Protein AF-A0A9P8EMD0-F1 (afdb_monomer_lite)

Organism: Aureobasidium melanogenum (NCBI:txid46634)

Structure (mmCIF, N/CA/C/O backbone):
data_AF-A0A9P8EMD0-F1
#
_entry.id   AF-A0A9P8EMD0-F1
#
loop_
_atom_site.group_PDB
_atom_site.id
_atom_site.type_symbol
_atom_site.label_atom_id
_atom_site.label_alt_id
_atom_site.label_comp_id
_atom_site.label_asym_id
_atom_site.label_entity_id
_atom_site.label_seq_id
_atom_site.pdbx_PDB_ins_code
_atom_site.Cartn_x
_atom_site.Cartn_y
_atom_site.Cartn_z
_atom_site.occupancy
_atom_site.B_iso_or_equiv
_atom_site.auth_seq_id
_atom_site.auth_comp_id
_atom_site.auth_asym_id
_atom_site.auth_atom_id
_atom_site.pdbx_PDB_model_num
ATOM 1 N N . MET A 1 1 ? -5.630 -6.171 9.218 1.00 48.38 1 MET A N 1
ATOM 2 C CA . MET A 1 1 ? -5.465 -5.351 10.442 1.00 48.38 1 MET A CA 1
ATOM 3 C C . MET A 1 1 ? -4.092 -4.713 10.371 1.00 48.38 1 MET A C 1
ATOM 5 O O . MET A 1 1 ? -3.188 -5.421 9.944 1.00 48.38 1 MET A O 1
ATOM 9 N N . PRO A 1 2 ? -3.929 -3.434 10.750 1.00 56.94 2 PRO A N 1
ATOM 10 C CA . PRO A 1 2 ? -2.616 -2.797 10.752 1.00 56.94 2 PRO A CA 1
ATOM 11 C C . PRO A 1 2 ? -1.653 -3.573 11.668 1.00 56.94 2 PRO A C 1
ATOM 13 O O . PRO A 1 2 ? -2.094 -4.062 12.719 1.00 56.94 2 PRO A O 1
ATOM 16 N N . PRO A 1 3 ? -0.377 -3.730 11.277 1.00 58.66 3 PRO A N 1
ATOM 17 C CA . PRO A 1 3 ? 0.605 -4.440 12.082 1.00 58.66 3 PRO A CA 1
ATOM 18 C C . PRO A 1 3 ? 0.792 -3.740 13.436 1.00 58.66 3 PRO A C 1
ATOM 20 O O . PRO A 1 3 ? 0.642 -2.525 13.556 1.00 58.66 3 PRO A O 1
ATOM 23 N N . GLN A 1 4 ? 1.061 -4.520 14.484 1.00 63.22 4 GLN A N 1
ATOM 24 C CA . GLN A 1 4 ? 1.267 -4.021 15.848 1.00 63.22 4 GLN A CA 1
ATOM 25 C C . GLN A 1 4 ? 2.768 -3.879 16.155 1.00 63.22 4 GLN A C 1
ATOM 27 O O . GLN A 1 4 ? 3.607 -4.509 15.515 1.00 63.22 4 GLN A O 1
ATOM 32 N N . GLY A 1 5 ? 3.121 -3.082 17.168 1.00 63.56 5 GLY A N 1
ATOM 33 C CA . GLY A 1 5 ? 4.509 -2.946 17.633 1.00 63.56 5 GLY A CA 1
ATOM 34 C C . GLY A 1 5 ? 5.346 -1.979 16.790 1.00 63.56 5 GLY A C 1
ATOM 35 O O . GLY A 1 5 ? 4.836 -0.957 16.338 1.00 63.56 5 GLY A O 1
ATOM 36 N N . ALA A 1 6 ? 6.636 -2.272 16.595 1.00 53.97 6 ALA A N 1
ATOM 37 C CA . ALA A 1 6 ? 7.566 -1.388 15.878 1.00 53.97 6 ALA A CA 1
ATOM 38 C C . ALA A 1 6 ? 7.090 -1.045 14.455 1.00 53.97 6 ALA A C 1
ATOM 40 O O . ALA A 1 6 ? 7.240 0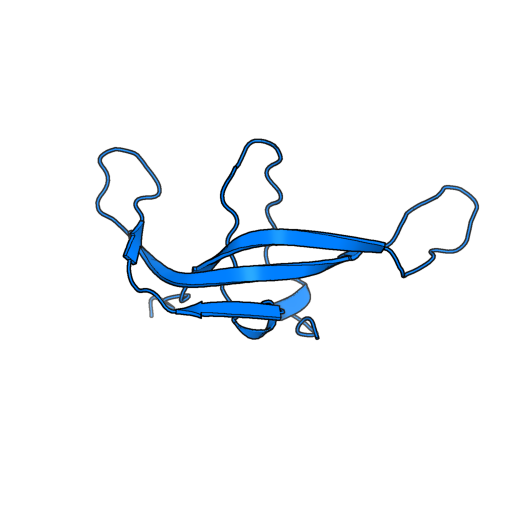.094 14.038 1.00 53.97 6 ALA A O 1
ATOM 41 N N . ALA A 1 7 ? 6.417 -1.982 13.776 1.00 53.12 7 ALA A N 1
ATOM 42 C CA . ALA A 1 7 ? 5.809 -1.788 12.458 1.00 53.12 7 ALA A CA 1
ATOM 43 C C . ALA A 1 7 ? 4.670 -0.745 12.441 1.00 53.12 7 ALA A C 1
ATOM 45 O O . ALA A 1 7 ? 4.447 -0.105 11.421 1.00 53.12 7 ALA A O 1
ATOM 46 N N . TYR A 1 8 ? 3.971 -0.533 13.565 1.00 54.38 8 TYR A N 1
ATOM 47 C CA . TYR A 1 8 ? 3.001 0.561 13.724 1.00 54.38 8 TYR A CA 1
ATOM 48 C C . TYR A 1 8 ? 3.693 1.917 13.937 1.00 54.38 8 TYR A C 1
ATOM 50 O O . TYR A 1 8 ? 3.127 2.961 13.626 1.00 54.38 8 TYR A O 1
ATOM 58 N N . ASN A 1 9 ? 4.901 1.896 14.510 1.00 53.84 9 ASN A N 1
ATOM 59 C CA . ASN A 1 9 ? 5.645 3.079 14.942 1.00 53.84 9 ASN A CA 1
ATOM 60 C C . ASN A 1 9 ? 6.616 3.614 13.872 1.00 53.84 9 ASN A C 1
ATOM 62 O O . ASN A 1 9 ? 7.327 4.580 14.132 1.00 53.84 9 ASN A O 1
ATOM 66 N N . VAL A 1 10 ? 6.654 2.991 12.689 1.00 49.28 10 VAL A N 1
ATOM 67 C CA . VAL A 1 10 ? 7.490 3.412 11.558 1.00 49.28 10 VAL A CA 1
ATOM 68 C C . VAL A 1 10 ? 6.668 4.153 10.495 1.00 49.28 10 VAL A C 1
ATOM 70 O O . VAL A 1 10 ? 5.740 3.618 9.894 1.00 49.28 10 VAL A O 1
ATOM 73 N N . ASP A 1 11 ? 7.054 5.417 10.304 1.00 54.38 11 ASP A N 1
ATOM 74 C CA . ASP A 1 11 ? 7.227 6.091 9.010 1.00 54.38 11 ASP A CA 1
ATOM 75 C C . ASP A 1 11 ? 6.011 6.387 8.118 1.00 54.38 11 ASP A C 1
ATOM 77 O O . ASP A 1 11 ? 6.036 6.178 6.906 1.00 54.38 11 ASP A O 1
ATOM 81 N N . TRP A 1 12 ? 4.976 7.023 8.670 1.00 55.09 12 TRP A N 1
ATOM 82 C CA . TRP A 1 12 ? 3.957 7.688 7.846 1.00 55.09 12 TRP A CA 1
ATOM 83 C C . TRP A 1 12 ? 4.344 9.144 7.568 1.00 55.09 12 TRP A C 1
ATOM 85 O O . TRP A 1 12 ? 4.108 10.025 8.395 1.00 55.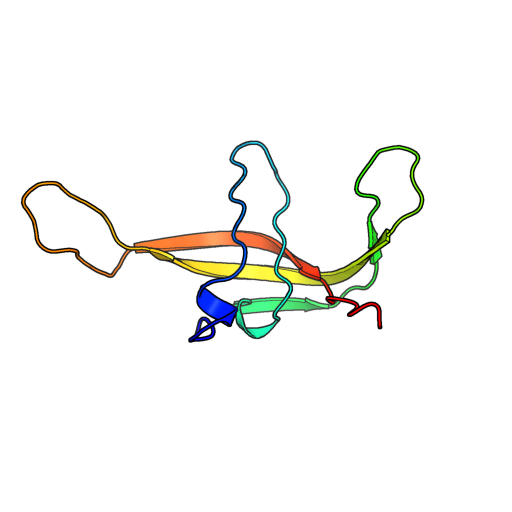09 12 TRP A O 1
ATOM 95 N N . ILE A 1 13 ? 4.886 9.428 6.380 1.00 56.59 13 ILE A N 1
ATOM 96 C CA . ILE A 1 13 ? 4.993 10.805 5.874 1.00 56.59 13 ILE A CA 1
ATOM 97 C C . ILE A 1 13 ? 3.723 11.116 5.079 1.00 56.59 13 ILE A C 1
ATOM 99 O O . ILE A 1 13 ? 3.593 10.780 3.900 1.00 56.59 13 ILE A O 1
ATOM 103 N N . LEU A 1 14 ? 2.762 11.769 5.733 1.00 58.69 14 LEU A N 1
ATOM 104 C CA . LEU A 1 14 ? 1.605 12.340 5.051 1.00 58.69 14 LEU A CA 1
ATOM 105 C C . LEU A 1 14 ? 2.009 13.685 4.436 1.00 58.69 14 LEU A C 1
ATOM 107 O O . LEU A 1 14 ? 2.068 14.698 5.128 1.00 58.69 14 LEU A O 1
ATOM 111 N N . SER A 1 15 ? 2.266 13.699 3.131 1.00 61.12 15 SER A N 1
ATOM 112 C CA . SER A 1 15 ? 2.394 14.941 2.367 1.00 61.12 15 SER A CA 1
ATOM 113 C C . SER A 1 15 ? 1.058 15.267 1.704 1.00 61.12 15 SER A C 1
ATOM 115 O O . SER A 1 15 ? 0.596 14.523 0.842 1.00 61.12 15 SER A O 1
ATOM 117 N N . ASN A 1 16 ? 0.434 16.381 2.093 1.00 63.75 16 ASN A N 1
ATOM 118 C CA . ASN A 1 16 ? -0.821 16.863 1.500 1.00 63.75 16 ASN A CA 1
ATOM 119 C C . ASN A 1 16 ? -0.648 17.440 0.081 1.00 63.75 16 ASN A C 1
ATOM 121 O O . ASN A 1 16 ? -1.640 17.761 -0.569 1.00 63.75 16 ASN A O 1
ATOM 125 N N . THR A 1 17 ? 0.593 17.580 -0.387 1.00 64.44 17 THR A N 1
ATOM 126 C CA . THR A 1 17 ? 0.939 18.010 -1.746 1.00 64.44 17 THR A CA 1
ATOM 127 C C . THR A 1 17 ? 1.398 16.853 -2.634 1.00 64.44 17 THR A C 1
ATOM 129 O O . THR A 1 17 ? 1.647 17.070 -3.818 1.00 64.44 17 THR A O 1
ATOM 132 N N . SER A 1 18 ? 1.499 15.630 -2.100 1.00 63.38 18 SER A N 1
ATOM 133 C CA . SER A 1 18 ? 1.838 14.440 -2.884 1.00 63.38 18 SER A CA 1
ATOM 134 C C . SER A 1 18 ? 0.578 13.731 -3.370 1.00 63.38 18 SER A C 1
ATOM 136 O O . SER A 1 18 ? -0.374 13.544 -2.616 1.00 63.38 18 SER A O 1
ATOM 138 N N . ASN A 1 19 ? 0.591 13.285 -4.623 1.00 68.12 19 ASN A N 1
ATOM 139 C CA . ASN A 1 19 ? -0.420 12.389 -5.188 1.00 68.12 19 ASN A CA 1
ATOM 140 C C . ASN A 1 19 ? -0.031 10.901 -5.068 1.00 68.12 19 ASN A C 1
ATOM 142 O O . ASN A 1 19 ? -0.796 10.040 -5.500 1.00 68.12 19 ASN A O 1
ATOM 146 N N . VAL A 1 20 ? 1.146 10.603 -4.501 1.00 68.12 20 VAL A N 1
ATOM 147 C CA . VAL A 1 20 ? 1.675 9.246 -4.313 1.00 68.12 20 VAL A CA 1
ATOM 148 C C . VAL A 1 20 ? 2.089 9.039 -2.855 1.00 68.12 20 VAL A C 1
ATOM 150 O O . VAL A 1 20 ? 2.780 9.872 -2.262 1.00 68.12 20 VAL A O 1
ATOM 153 N 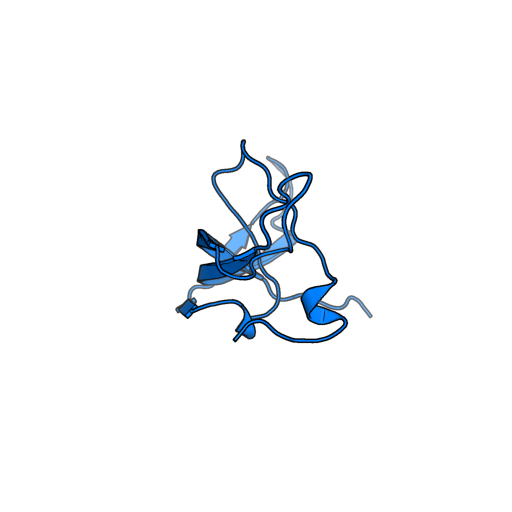N . HIS A 1 21 ? 1.683 7.901 -2.295 1.00 81.69 21 HIS A N 1
ATOM 154 C CA . HIS A 1 21 ? 2.055 7.433 -0.960 1.00 81.69 21 HIS A CA 1
ATOM 155 C C . HIS A 1 21 ? 2.776 6.088 -1.054 1.00 81.69 21 HIS A C 1
ATOM 157 O O . HIS A 1 21 ? 2.709 5.411 -2.079 1.00 81.69 21 HIS A O 1
ATOM 163 N N . VAL A 1 22 ? 3.447 5.685 0.021 1.00 82.88 22 VAL A N 1
ATOM 164 C CA . VAL A 1 22 ? 4.309 4.501 0.048 1.00 82.88 22 VAL A CA 1
ATOM 165 C C . VAL A 1 22 ? 4.087 3.719 1.335 1.00 82.88 22 VAL A C 1
ATOM 167 O O . VAL A 1 22 ? 3.934 4.324 2.392 1.00 82.88 22 VAL A O 1
ATOM 170 N N . ALA A 1 23 ? 4.116 2.390 1.250 1.00 85.88 23 ALA A N 1
ATOM 171 C CA . ALA A 1 23 ? 4.234 1.501 2.399 1.00 85.88 23 ALA A CA 1
ATOM 172 C C . ALA A 1 23 ? 5.212 0.360 2.078 1.00 85.88 23 ALA A C 1
ATOM 174 O O . ALA A 1 23 ? 5.243 -0.149 0.959 1.00 85.88 23 ALA A O 1
ATOM 175 N N . ASN A 1 24 ? 6.016 -0.038 3.062 1.00 84.56 24 ASN A N 1
ATOM 176 C CA . ASN A 1 24 ? 7.033 -1.089 2.932 1.00 84.56 24 ASN A CA 1
ATOM 177 C C . ASN A 1 24 ? 6.582 -2.463 3.460 1.00 84.56 24 ASN A C 1
ATOM 179 O O . ASN A 1 24 ? 7.291 -3.452 3.292 1.00 84.56 24 ASN A O 1
ATOM 183 N N . ASP A 1 25 ? 5.412 -2.530 4.099 1.00 83.88 25 ASP A N 1
ATOM 184 C CA . ASP A 1 25 ? 4.829 -3.764 4.619 1.00 83.88 25 ASP A CA 1
ATOM 185 C C . ASP A 1 25 ? 3.456 -4.009 3.972 1.00 83.88 25 ASP A C 1
ATOM 187 O O . ASP A 1 25 ? 2.516 -3.215 4.092 1.00 83.88 25 ASP A O 1
ATOM 191 N N . ARG A 1 26 ? 3.347 -5.146 3.275 1.00 83.44 26 ARG A N 1
ATOM 192 C CA . ARG A 1 26 ? 2.134 -5.613 2.592 1.00 83.44 26 ARG A CA 1
ATOM 193 C C . ARG A 1 26 ? 0.931 -5.707 3.536 1.00 83.44 26 ARG A C 1
ATOM 195 O O . ARG A 1 26 ? -0.198 -5.536 3.078 1.00 83.44 26 ARG A O 1
ATOM 202 N N . ALA A 1 27 ? 1.137 -5.956 4.831 1.00 86.19 27 ALA A N 1
ATOM 203 C CA . ALA A 1 27 ? 0.066 -6.106 5.818 1.00 86.19 27 ALA A CA 1
ATOM 204 C C . ALA A 1 27 ? -0.782 -4.834 6.009 1.00 86.19 27 ALA A C 1
ATOM 206 O O . ALA A 1 27 ? -1.911 -4.913 6.502 1.00 86.19 27 ALA A O 1
ATOM 207 N N . TRP A 1 28 ? -0.274 -3.671 5.589 1.00 85.62 28 TRP A N 1
ATOM 208 C CA . TRP A 1 28 ? -1.023 -2.412 5.593 1.00 85.62 28 TRP A CA 1
ATOM 209 C C . TRP A 1 28 ? -2.117 -2.338 4.527 1.00 85.62 28 TRP A C 1
ATOM 211 O O . TRP A 1 28 ? -3.061 -1.556 4.666 1.00 85.62 28 TRP A O 1
ATOM 221 N N . PHE A 1 29 ? -2.008 -3.132 3.464 1.00 89.12 29 PHE A N 1
ATOM 222 C CA . PHE A 1 29 ? -2.899 -3.037 2.320 1.00 89.12 29 PHE A CA 1
ATOM 223 C C . PHE A 1 29 ? -4.176 -3.845 2.536 1.00 89.12 29 PHE A C 1
ATOM 225 O O . PHE A 1 29 ? -4.139 -5.052 2.769 1.00 89.12 29 PHE A O 1
ATOM 232 N N . THR A 1 30 ? -5.330 -3.198 2.381 1.00 91.12 30 THR A N 1
ATOM 233 C CA . THR A 1 30 ? -6.632 -3.886 2.333 1.00 91.12 30 THR A CA 1
ATOM 234 C C . THR A 1 30 ? -6.879 -4.528 0.970 1.00 91.12 30 THR A C 1
ATOM 236 O O . THR A 1 30 ? -7.545 -5.553 0.866 1.00 91.12 30 THR A O 1
ATOM 239 N N . SER A 1 31 ? -6.295 -3.947 -0.075 1.00 92.25 31 SER A N 1
ATOM 240 C CA . SER A 1 31 ? -6.236 -4.489 -1.429 1.00 92.25 31 SER A CA 1
ATOM 241 C C . SER A 1 31 ? -4.931 -4.038 -2.065 1.00 92.25 31 SER A C 1
ATOM 243 O O . SER A 1 31 ? -4.584 -2.865 -1.924 1.00 92.25 31 SER A O 1
ATOM 245 N N . CYS A 1 32 ? -4.237 -4.910 -2.792 1.00 90.75 32 CYS A N 1
ATOM 246 C CA . CYS A 1 32 ? -3.072 -4.502 -3.570 1.00 90.75 32 CYS A CA 1
ATOM 247 C C . CYS A 1 32 ? -2.925 -5.349 -4.837 1.00 90.75 32 CYS A C 1
ATOM 249 O O . CYS A 1 32 ? -2.930 -6.584 -4.786 1.00 90.75 32 CYS A O 1
ATOM 251 N N . SER A 1 33 ? -2.792 -4.655 -5.964 1.00 93.88 33 SER A N 1
ATOM 252 C CA . SER A 1 33 ? -2.563 -5.232 -7.284 1.00 93.88 33 SER A CA 1
ATOM 253 C C . SER A 1 33 ? -1.058 -5.305 -7.540 1.00 93.88 33 SER A C 1
ATOM 255 O O . SER A 1 33 ? -0.393 -4.267 -7.478 1.00 93.88 33 SER A O 1
ATOM 257 N N . PRO A 1 34 ? -0.499 -6.497 -7.803 1.00 91.94 34 PRO A N 1
ATOM 258 C CA . PRO A 1 34 ? 0.929 -6.643 -8.035 1.00 91.94 34 PRO A CA 1
ATOM 259 C C . PRO A 1 34 ? 1.325 -6.065 -9.396 1.00 91.94 34 PRO A C 1
ATOM 261 O O . PRO A 1 34 ? 0.690 -6.347 -10.410 1.00 91.94 34 PRO A O 1
ATOM 264 N N . PHE A 1 35 ? 2.408 -5.295 -9.424 1.00 89.81 35 PHE A N 1
ATOM 265 C CA . PHE A 1 35 ? 3.119 -4.906 -10.641 1.00 89.81 35 PHE A CA 1
ATOM 266 C C . PHE A 1 35 ? 4.536 -4.479 -10.258 1.00 89.81 35 PHE A C 1
ATOM 268 O O . PHE A 1 35 ? 4.754 -3.945 -9.175 1.00 89.81 35 PHE A O 1
ATOM 275 N N . ARG A 1 36 ? 5.513 -4.722 -11.132 1.00 90.69 36 ARG A N 1
ATOM 276 C CA . ARG A 1 36 ? 6.914 -4.401 -10.846 1.00 90.69 36 ARG A CA 1
ATOM 277 C C . ARG A 1 36 ? 7.362 -3.192 -11.643 1.00 90.69 36 ARG A C 1
ATOM 279 O O . ARG A 1 36 ? 7.242 -3.187 -12.864 1.00 90.69 36 ARG A O 1
ATOM 286 N N . THR A 1 37 ? 7.895 -2.192 -10.953 1.00 89.38 37 THR A N 1
ATOM 287 C CA . THR A 1 37 ? 8.533 -1.031 -11.578 1.00 89.38 37 THR A CA 1
ATOM 288 C C . THR A 1 37 ? 9.657 -0.487 -10.702 1.00 89.38 37 THR A C 1
ATOM 290 O O . THR A 1 37 ? 9.759 -0.837 -9.524 1.00 89.38 37 THR A O 1
ATOM 293 N N . LYS A 1 38 ? 10.493 0.379 -11.277 1.00 87.75 38 LYS A N 1
ATOM 294 C CA . LYS A 1 38 ? 11.489 1.151 -10.537 1.00 87.75 38 LYS A CA 1
ATOM 295 C C . LYS A 1 38 ? 11.184 2.634 -10.656 1.00 87.75 38 LYS A C 1
ATOM 297 O O . LYS A 1 38 ? 10.925 3.128 -11.751 1.00 87.75 38 LYS A O 1
ATOM 302 N N . LEU A 1 39 ? 11.221 3.335 -9.530 1.00 83.25 39 LEU A N 1
ATOM 303 C CA . LEU A 1 39 ? 11.024 4.776 -9.464 1.00 83.25 39 LEU A CA 1
ATOM 304 C C . LEU A 1 39 ? 12.336 5.481 -9.149 1.00 83.25 39 LEU A C 1
ATOM 306 O O . LEU A 1 39 ? 13.166 4.986 -8.385 1.00 83.25 39 LEU A O 1
ATOM 310 N N . SER A 1 40 ? 12.492 6.662 -9.739 1.00 80.69 40 SER A N 1
ATOM 311 C CA . SER A 1 40 ? 13.550 7.595 -9.384 1.00 80.69 40 SER A CA 1
ATOM 312 C C . SER A 1 40 ? 12.991 8.630 -8.416 1.00 80.69 40 SER A C 1
ATOM 314 O O . SER A 1 40 ? 11.926 9.197 -8.660 1.00 80.69 40 SER A O 1
ATOM 316 N N . THR A 1 41 ? 13.680 8.850 -7.300 1.00 72.94 41 THR A N 1
ATOM 317 C CA . THR A 1 41 ? 13.266 9.827 -6.282 1.00 72.94 41 THR A CA 1
ATOM 318 C C . THR A 1 41 ? 13.564 11.264 -6.706 1.00 72.94 41 THR A C 1
ATOM 320 O O . THR A 1 41 ? 12.951 12.191 -6.180 1.00 72.94 41 THR A O 1
ATOM 323 N N . MET A 1 42 ? 14.464 11.455 -7.678 1.00 75.62 42 MET A N 1
ATOM 324 C CA . MET A 1 42 ? 14.789 12.748 -8.270 1.00 75.62 42 MET A CA 1
ATOM 325 C C . MET A 1 42 ? 14.792 12.678 -9.806 1.00 75.62 42 MET A C 1
ATOM 327 O O . MET A 1 42 ? 15.215 11.681 -10.392 1.00 75.62 42 MET A O 1
ATOM 331 N N . PRO A 1 43 ? 14.352 13.739 -10.505 1.00 74.19 43 PRO A N 1
ATOM 332 C CA . PRO A 1 43 ? 14.479 13.802 -11.956 1.00 74.19 43 PRO A CA 1
ATOM 333 C C . PRO A 1 43 ? 15.944 13.661 -12.391 1.00 74.19 43 PRO A C 1
ATOM 335 O O . PRO A 1 43 ? 16.817 14.349 -11.869 1.00 74.19 43 PRO A O 1
ATOM 338 N N . GLY A 1 44 ? 16.209 12.784 -13.360 1.00 77.94 44 GLY A N 1
ATOM 339 C CA . GLY A 1 44 ? 17.554 12.573 -13.906 1.00 77.94 44 GLY A CA 1
ATOM 340 C C . GLY A 1 44 ? 18.471 11.669 -13.074 1.00 77.94 44 GLY A C 1
ATOM 341 O O . GLY A 1 44 ? 19.613 11.470 -13.476 1.00 77.94 44 GLY A O 1
ATOM 342 N N . THR A 1 45 ? 18.002 11.103 -11.955 1.00 78.38 45 THR A N 1
ATOM 343 C CA . THR A 1 45 ? 18.742 10.056 -11.231 1.00 78.38 45 THR A CA 1
ATOM 344 C C . THR A 1 45 ? 18.329 8.661 -11.687 1.00 78.38 45 THR A C 1
ATOM 346 O O . THR A 1 45 ? 17.198 8.455 -12.136 1.00 78.38 45 THR A O 1
ATOM 349 N N . GLU A 1 46 ? 19.229 7.689 -11.545 1.00 79.81 46 GLU A N 1
ATOM 350 C CA . GLU A 1 46 ? 18.899 6.282 -11.777 1.00 79.81 46 GLU A CA 1
ATOM 351 C C . GLU A 1 46 ? 17.762 5.827 -10.842 1.00 79.81 46 GLU A C 1
ATOM 353 O O . GLU A 1 46 ? 17.740 6.225 -9.673 1.00 79.81 46 GLU A O 1
ATOM 358 N N . PRO A 1 47 ? 16.802 5.011 -11.316 1.00 78.19 47 PRO A N 1
ATOM 359 C CA . PRO A 1 47 ? 15.735 4.487 -10.473 1.00 78.19 47 PRO A CA 1
ATOM 360 C C . PRO A 1 47 ? 16.278 3.599 -9.343 1.00 78.19 47 PRO A C 1
ATOM 362 O O . PRO A 1 47 ? 16.777 2.499 -9.583 1.00 78.19 47 PRO A O 1
ATOM 365 N N . THR A 1 48 ? 16.150 4.056 -8.099 1.00 81.88 48 THR A N 1
ATOM 366 C CA . THR A 1 48 ? 16.664 3.358 -6.907 1.00 81.88 48 THR A CA 1
ATOM 367 C C . THR A 1 48 ? 15.589 2.623 -6.114 1.00 81.88 48 THR A C 1
ATOM 369 O O . THR A 1 48 ? 15.913 1.793 -5.269 1.00 81.88 48 THR A O 1
ATOM 372 N N . VAL A 1 49 ? 14.313 2.905 -6.376 1.00 82.62 49 VAL A N 1
ATOM 373 C CA . VAL A 1 49 ? 13.202 2.421 -5.556 1.00 82.62 49 VAL A CA 1
ATOM 374 C C . VAL A 1 49 ? 12.418 1.346 -6.293 1.00 82.62 49 VAL A C 1
ATOM 376 O O . VAL A 1 49 ? 11.804 1.624 -7.322 1.00 82.62 49 VAL A O 1
ATOM 379 N N . GLU A 1 50 ? 12.405 0.126 -5.758 1.00 88.81 50 GLU A N 1
ATOM 380 C CA . GLU A 1 50 ? 11.630 -0.987 -6.312 1.00 88.81 50 GLU A CA 1
ATOM 381 C C . GLU A 1 50 ? 10.204 -1.005 -5.756 1.00 88.81 50 GLU A C 1
ATOM 383 O O . GLU A 1 50 ? 9.976 -1.023 -4.545 1.00 88.81 50 GLU A O 1
ATOM 388 N N . VAL A 1 51 ? 9.236 -1.015 -6.671 1.00 89.56 51 VAL A N 1
ATOM 389 C CA . VAL A 1 51 ? 7.805 -1.079 -6.374 1.00 89.56 51 VAL A CA 1
ATOM 390 C C . VAL A 1 51 ? 7.269 -2.420 -6.850 1.00 89.56 51 VAL A C 1
ATOM 392 O O . VAL A 1 51 ? 7.537 -2.833 -7.979 1.00 89.56 51 VAL A O 1
ATOM 395 N N . HIS A 1 52 ? 6.507 -3.089 -5.989 1.00 91.81 52 HIS A N 1
ATOM 396 C CA . HIS A 1 52 ? 5.948 -4.426 -6.210 1.00 91.81 52 HIS A CA 1
ATOM 397 C C . HIS A 1 52 ? 4.428 -4.448 -6.368 1.00 91.81 52 HIS A C 1
ATOM 399 O O . HIS A 1 52 ? 3.859 -5.465 -6.785 1.00 91.81 52 HIS A O 1
ATOM 405 N N . GLY A 1 53 ? 3.761 -3.340 -6.067 1.00 91.88 53 GLY A N 1
ATOM 406 C CA . GLY A 1 53 ? 2.320 -3.249 -6.182 1.00 91.88 53 GLY A CA 1
ATOM 407 C C . GLY A 1 53 ? 1.778 -1.868 -5.863 1.00 91.88 53 GLY A C 1
ATOM 408 O O . GLY A 1 53 ? 2.505 -0.965 -5.449 1.00 91.88 53 GLY A O 1
ATOM 409 N N . ILE A 1 54 ? 0.480 -1.707 -6.101 1.00 92.56 54 ILE A N 1
ATOM 410 C CA . ILE A 1 54 ? -0.287 -0.504 -5.776 1.00 92.56 54 ILE A CA 1
ATOM 411 C C . ILE A 1 54 ? -1.599 -0.930 -5.160 1.00 92.56 54 ILE A C 1
ATOM 413 O O . ILE A 1 54 ? -2.241 -1.889 -5.601 1.00 92.56 54 ILE A O 1
ATOM 417 N N . GLY A 1 55 ? -2.015 -0.205 -4.136 1.00 91.88 55 GLY A N 1
ATOM 418 C CA . GLY A 1 55 ? -3.191 -0.591 -3.399 1.00 91.88 55 GLY A CA 1
ATOM 419 C C . GLY A 1 55 ? -3.775 0.497 -2.527 1.00 91.88 55 GLY A C 1
ATOM 420 O O . GLY A 1 55 ? -3.512 1.688 -2.691 1.00 91.88 55 GLY A O 1
ATOM 421 N N . THR A 1 56 ? -4.625 0.039 -1.619 1.00 92.38 56 THR A N 1
ATOM 422 C CA . THR A 1 56 ? -5.355 0.872 -0.671 1.00 92.38 56 THR A CA 1
ATOM 423 C C . THR A 1 56 ? -4.913 0.528 0.742 1.00 92.38 56 THR A C 1
ATOM 425 O O . THR A 1 56 ? -4.813 -0.650 1.086 1.00 92.38 56 THR A O 1
ATOM 428 N N . VAL A 1 57 ? -4.680 1.557 1.554 1.00 89.56 57 VAL A N 1
ATOM 429 C CA . VAL A 1 57 ? -4.393 1.439 2.988 1.00 89.56 57 VAL A CA 1
ATOM 430 C C . VAL A 1 57 ? -5.493 2.136 3.776 1.00 89.56 57 VAL A C 1
ATOM 432 O O . VAL A 1 57 ? -5.925 3.231 3.415 1.00 89.56 57 VAL A O 1
ATOM 435 N N . VAL A 1 58 ? -5.908 1.522 4.885 1.00 88.75 58 VAL A N 1
ATOM 436 C CA . VAL A 1 58 ? -6.833 2.122 5.851 1.00 88.75 58 VAL A CA 1
ATOM 437 C C . VAL A 1 58 ? -6.102 2.354 7.167 1.00 88.75 58 VAL A C 1
ATOM 439 O O . VAL A 1 58 ? -5.681 1.411 7.837 1.00 88.75 58 VAL A O 1
ATOM 442 N N . LEU A 1 59 ? -5.953 3.625 7.535 1.00 83.81 59 LEU A N 1
ATOM 443 C CA . LEU A 1 59 ? -5.291 4.050 8.760 1.00 83.81 59 LEU A CA 1
ATOM 444 C C . LEU A 1 59 ? -6.319 4.339 9.851 1.00 83.81 59 LEU A C 1
ATOM 446 O O . LEU A 1 59 ? -7.121 5.266 9.689 1.00 83.81 59 LEU A O 1
ATOM 450 N N . PRO A 1 60 ? -6.289 3.626 10.988 1.00 79.12 60 PRO A N 1
ATOM 451 C CA . PRO A 1 60 ? -7.087 4.012 12.137 1.00 79.12 60 PRO A CA 1
ATOM 452 C C . PRO A 1 60 ? -6.522 5.297 12.750 1.00 79.12 60 PRO A C 1
ATOM 454 O O . PRO A 1 60 ? -5.329 5.424 13.015 1.00 79.12 60 PRO A O 1
ATOM 457 N N . THR A 1 61 ? -7.395 6.255 13.027 1.00 75.06 61 THR A N 1
ATOM 458 C CA . THR A 1 61 ? -7.052 7.546 13.626 1.00 75.06 61 THR A CA 1
ATOM 459 C C . THR A 1 61 ? -7.829 7.785 14.913 1.00 75.06 61 THR A C 1
ATOM 461 O O . THR A 1 61 ? -8.936 7.280 15.135 1.00 75.06 61 THR A O 1
ATOM 464 N N . ARG A 1 62 ? -7.233 8.596 15.788 1.00 71.50 62 ARG A N 1
ATOM 465 C CA . ARG A 1 62 ? -7.864 9.078 17.017 1.00 71.50 62 ARG A CA 1
ATOM 466 C C . ARG A 1 62 ? -8.151 10.561 16.855 1.00 71.50 62 ARG A C 1
ATOM 468 O O . ARG A 1 62 ? -7.255 11.331 16.527 1.00 71.50 62 ARG A O 1
ATOM 475 N N . ILE A 1 63 ? -9.387 10.976 17.124 1.00 64.38 63 ILE A N 1
ATOM 476 C CA . ILE A 1 63 ? -9.708 12.404 17.169 1.00 64.38 63 ILE A CA 1
ATOM 477 C C . ILE A 1 63 ? -9.305 12.945 18.535 1.00 64.38 63 ILE A C 1
ATOM 479 O O . ILE A 1 63 ? -9.823 12.505 19.565 1.00 64.38 63 ILE A O 1
ATOM 483 N N . TYR A 1 64 ? -8.422 13.9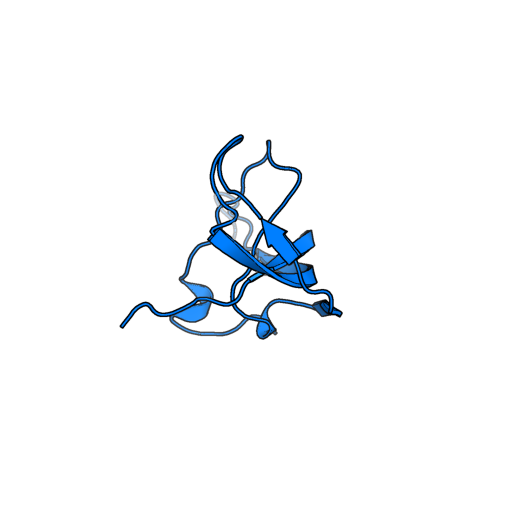39 18.531 1.00 61.69 64 TYR A N 1
ATOM 484 C CA . TYR A 1 64 ? -8.201 14.786 19.692 1.00 61.69 64 TYR A CA 1
ATOM 485 C C . TYR A 1 64 ? -9.278 15.873 19.728 1.00 61.69 64 TYR A C 1
ATOM 487 O O . TYR A 1 64 ? -9.376 16.692 18.816 1.00 61.69 64 TYR A O 1
ATOM 495 N N . ARG A 1 65 ? -10.112 15.888 20.771 1.00 59.53 65 ARG A N 1
ATOM 496 C CA . ARG A 1 65 ? -11.058 16.980 21.023 1.00 59.53 65 ARG A CA 1
ATOM 497 C C . ARG A 1 65 ? -10.840 17.449 22.454 1.00 59.53 65 ARG A C 1
ATOM 499 O O . ARG A 1 65 ? -11.065 16.666 23.375 1.00 59.53 65 ARG A O 1
ATOM 506 N N . GLN A 1 66 ? -10.385 18.692 22.639 1.00 52.88 66 GLN A N 1
ATOM 507 C CA . GLN A 1 66 ? -10.179 19.250 23.980 1.00 52.88 66 GLN A CA 1
ATOM 508 C C . GLN A 1 66 ? -11.452 19.058 24.824 1.00 52.88 66 GLN A C 1
ATOM 510 O O . GLN A 1 66 ? -12.553 19.400 24.389 1.00 52.88 66 GLN A O 1
ATOM 515 N N . GLY A 1 67 ? -11.295 18.447 26.000 1.00 61.25 67 GLY A N 1
ATOM 516 C CA . GLY A 1 67 ? -12.372 18.236 26.970 1.00 61.25 67 GLY A CA 1
ATOM 517 C C . GLY A 1 67 ? -13.260 16.998 26.770 1.00 61.25 67 GLY A C 1
ATOM 518 O O . GLY A 1 67 ? -14.223 16.845 27.516 1.00 61.25 67 GLY A O 1
ATOM 519 N N . LYS A 1 68 ? -12.991 16.100 25.806 1.00 58.97 68 LYS A N 1
ATOM 520 C CA . LYS A 1 68 ? -13.721 14.818 25.675 1.00 58.97 68 LYS A CA 1
ATOM 521 C C . LYS A 1 68 ? -12.767 13.630 25.545 1.00 58.97 68 LYS A C 1
ATOM 523 O O . LYS A 1 68 ? -11.736 13.737 24.891 1.00 58.97 68 LYS A O 1
ATOM 528 N N . SER A 1 69 ? -13.150 12.492 26.135 1.00 59.78 69 SER A N 1
ATOM 529 C CA . SER A 1 69 ? -12.426 11.218 26.009 1.00 59.78 69 SER A CA 1
ATOM 530 C C . SER A 1 69 ? -12.166 10.876 24.536 1.00 59.78 69 SER A C 1
ATOM 532 O O . SER A 1 69 ? -13.055 11.046 23.691 1.00 59.78 69 SER A O 1
ATOM 534 N N . HIS A 1 70 ? -10.947 10.417 24.235 1.00 57.78 70 HIS A N 1
ATOM 535 C CA . HIS A 1 70 ? -10.536 10.016 22.892 1.00 57.78 70 HIS A CA 1
ATOM 536 C C . HIS A 1 70 ? -11.495 8.947 22.370 1.00 57.78 70 HIS A C 1
ATOM 538 O O .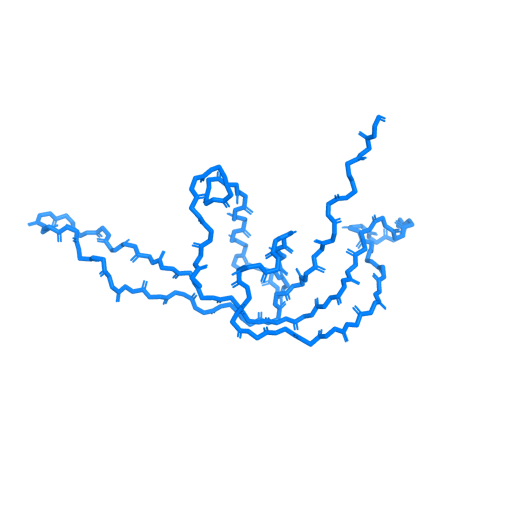 HIS A 1 70 ? -11.566 7.854 22.924 1.00 57.78 70 HIS A O 1
ATOM 544 N N . LYS A 1 71 ? -12.228 9.245 21.294 1.00 58.00 71 LYS A N 1
ATOM 545 C CA . LYS A 1 71 ? -13.022 8.231 20.594 1.00 58.00 71 LYS A CA 1
ATOM 546 C C . LYS A 1 71 ? -12.152 7.608 19.497 1.00 58.00 71 LYS A C 1
ATOM 548 O O . LYS A 1 71 ? -11.833 8.312 18.533 1.00 58.00 71 LYS A O 1
ATOM 553 N N . PRO A 1 72 ? -11.744 6.334 19.625 1.00 58.91 72 PRO A N 1
ATOM 554 C CA . PRO A 1 72 ? -11.061 5.624 18.556 1.00 58.91 72 PRO A CA 1
ATOM 555 C C . PRO A 1 72 ? -12.126 5.179 17.558 1.00 58.91 72 PRO A C 1
ATOM 557 O O . PRO A 1 72 ? -12.804 4.200 17.838 1.00 58.91 72 PRO A O 1
ATOM 560 N N . ASN A 1 73 ? -12.369 5.929 16.477 1.00 62.25 73 ASN A N 1
ATOM 561 C CA . ASN A 1 73 ? -13.177 5.382 15.374 1.00 62.25 73 ASN A CA 1
ATOM 562 C C . ASN A 1 73 ? -13.220 6.213 14.088 1.00 62.25 73 ASN A C 1
ATOM 564 O O . ASN A 1 73 ? -14.251 6.261 13.420 1.00 62.25 73 ASN A O 1
ATOM 568 N N . ARG A 1 74 ? -12.147 6.919 13.729 1.00 75.12 74 ARG A N 1
ATOM 569 C CA . ARG A 1 74 ? -12.089 7.523 12.390 1.00 75.12 74 ARG A CA 1
ATOM 570 C C . ARG A 1 74 ? -10.986 6.886 11.588 1.00 75.12 74 ARG A C 1
ATOM 572 O O . ARG A 1 74 ? -9.937 6.581 12.136 1.00 75.12 74 ARG A O 1
ATOM 579 N N . GLU A 1 75 ? -11.230 6.702 10.308 1.00 84.81 75 GLU A N 1
ATOM 580 C CA . GLU A 1 75 ? -10.294 6.067 9.395 1.00 84.81 75 GLU A CA 1
ATOM 581 C C . GLU A 1 75 ? -9.893 7.065 8.314 1.00 84.81 75 GLU A C 1
ATOM 583 O O . GLU A 1 75 ? -10.714 7.871 7.868 1.00 84.81 75 GLU A O 1
ATOM 588 N N . ILE A 1 76 ? -8.628 7.017 7.907 1.00 85.00 76 ILE A N 1
ATOM 589 C CA . ILE A 1 76 ? -8.146 7.671 6.692 1.00 85.00 76 ILE A CA 1
ATOM 590 C C . ILE A 1 76 ? -7.903 6.566 5.673 1.00 85.00 76 ILE A C 1
ATOM 592 O O . ILE A 1 76 ? -7.139 5.639 5.936 1.00 85.00 76 ILE A O 1
ATOM 596 N N . THR A 1 77 ? -8.557 6.666 4.519 1.00 88.12 77 THR A N 1
ATOM 597 C CA . THR A 1 77 ? -8.317 5.758 3.394 1.00 88.12 77 THR A CA 1
ATOM 598 C C . THR A 1 77 ? -7.363 6.427 2.421 1.00 88.12 77 THR A C 1
ATOM 600 O O . THR A 1 77 ? -7.640 7.520 1.930 1.00 88.12 77 THR A O 1
ATOM 603 N N . LEU A 1 78 ? -6.240 5.770 2.154 1.00 87.19 78 LEU A N 1
ATOM 604 C CA . LEU A 1 78 ? -5.257 6.198 1.172 1.00 87.19 78 LEU A CA 1
ATOM 605 C C . LEU A 1 78 ? -5.378 5.299 -0.051 1.00 87.19 78 LEU A C 1
ATOM 607 O O . LEU A 1 78 ? -5.188 4.086 0.043 1.00 87.19 78 LEU A O 1
ATOM 611 N N . HIS A 1 79 ? -5.691 5.904 -1.191 1.00 88.62 79 HIS A N 1
ATOM 612 C CA . HIS A 1 79 ? -5.670 5.236 -2.487 1.00 88.62 79 HIS A CA 1
ATOM 613 C C . HIS A 1 79 ? -4.309 5.438 -3.157 1.00 88.62 79 HIS A C 1
ATOM 615 O O . HIS A 1 79 ? -3.605 6.401 -2.859 1.00 88.62 79 HIS A O 1
ATOM 621 N N . ASN A 1 80 ? -3.965 4.550 -4.090 1.00 89.94 80 ASN A N 1
ATOM 622 C CA . ASN A 1 80 ? -2.736 4.627 -4.884 1.00 89.94 80 ASN A CA 1
ATOM 623 C C . ASN A 1 80 ? -1.443 4.574 -4.050 1.00 89.94 80 ASN A C 1
ATOM 625 O O . ASN A 1 80 ? -0.453 5.230 -4.372 1.00 89.94 80 ASN A O 1
ATOM 629 N N . VAL A 1 81 ? -1.449 3.787 -2.971 1.00 89.25 81 VAL A N 1
ATOM 630 C CA . VAL A 1 81 ? -0.257 3.554 -2.147 1.00 89.25 81 VAL A CA 1
ATOM 631 C C . VAL A 1 81 ? 0.641 2.548 -2.857 1.00 89.25 81 VAL A C 1
ATOM 633 O O . VAL A 1 81 ? 0.161 1.493 -3.263 1.00 89.25 81 VAL A O 1
ATOM 636 N N . LEU A 1 82 ? 1.925 2.856 -3.005 1.00 90.75 82 LEU A N 1
ATOM 637 C CA . LEU A 1 82 ? 2.914 1.967 -3.603 1.00 90.75 82 LEU A CA 1
ATOM 638 C C . LEU A 1 82 ? 3.493 1.022 -2.551 1.00 90.75 82 LEU A C 1
ATOM 640 O O . LEU A 1 82 ? 3.948 1.465 -1.498 1.00 90.75 82 LEU A O 1
ATOM 644 N N . GLU A 1 83 ? 3.492 -0.272 -2.850 1.00 90.44 83 GLU A N 1
ATOM 645 C CA . GLU A 1 83 ? 4.167 -1.285 -2.044 1.00 90.44 83 GLU A CA 1
ATOM 646 C C . GLU A 1 83 ? 5.640 -1.347 -2.444 1.00 90.44 83 GLU A C 1
ATOM 648 O O . GLU A 1 83 ? 5.963 -1.728 -3.572 1.00 90.44 83 GLU A O 1
ATOM 653 N N . MET A 1 84 ? 6.524 -0.978 -1.522 1.00 87.69 84 MET A N 1
ATOM 654 C CA . MET A 1 84 ? 7.970 -1.027 -1.723 1.00 87.69 84 MET A CA 1
ATOM 655 C C . MET A 1 84 ? 8.592 -2.187 -0.965 1.00 87.69 84 MET A C 1
ATOM 657 O O . MET A 1 84 ? 8.192 -2.504 0.152 1.00 87.69 84 MET A O 1
ATOM 661 N N . MET A 1 85 ? 9.620 -2.791 -1.549 1.00 73.06 85 MET A N 1
ATOM 662 C CA . MET A 1 85 ? 10.476 -3.717 -0.818 1.00 73.06 85 MET A CA 1
ATOM 663 C C . MET A 1 85 ? 11.591 -2.926 -0.136 1.00 73.06 85 MET A C 1
ATOM 665 O O . MET A 1 85 ? 12.322 -2.184 -0.789 1.00 73.06 85 MET A O 1
ATOM 669 N N . GLN A 1 86 ? 11.742 -3.081 1.178 1.00 58.19 86 GLN A N 1
ATOM 670 C CA . GLN A 1 86 ? 12.882 -2.510 1.888 1.00 58.19 86 GLN A CA 1
ATOM 671 C C . GLN A 1 86 ? 14.101 -3.412 1.671 1.00 58.19 86 GLN A C 1
ATOM 673 O O . GLN A 1 86 ? 14.267 -4.431 2.346 1.00 58.19 86 GLN A O 1
ATOM 678 N N . THR A 1 87 ? 14.957 -3.059 0.713 1.00 52.81 87 THR A N 1
ATOM 679 C CA . THR A 1 87 ? 16.258 -3.711 0.551 1.00 52.81 87 THR A CA 1
ATOM 680 C C . THR A 1 87 ? 17.112 -3.343 1.762 1.00 52.81 87 THR A C 1
ATOM 682 O O . THR A 1 87 ? 17.592 -2.216 1.872 1.00 52.81 87 THR A O 1
ATOM 685 N N . HIS A 1 88 ? 17.266 -4.264 2.714 1.00 46.16 88 HIS A N 1
ATOM 686 C CA . HIS A 1 88 ? 18.255 -4.098 3.774 1.00 46.16 88 HIS A CA 1
ATOM 687 C C . HIS A 1 88 ? 19.629 -4.214 3.117 1.00 46.16 88 HIS A C 1
ATOM 689 O O . HIS A 1 88 ? 20.068 -5.312 2.779 1.00 46.16 88 HIS A O 1
ATOM 695 N N . SER A 1 89 ? 20.277 -3.074 2.874 1.00 39.19 89 SER A N 1
ATOM 696 C CA . SER A 1 89 ? 21.689 -3.074 2.515 1.00 39.19 89 SER A CA 1
ATOM 697 C C . SER A 1 89 ? 22.448 -3.636 3.716 1.00 39.19 89 SER A C 1
ATOM 699 O O . SER A 1 89 ? 22.371 -3.072 4.808 1.00 39.19 89 SER A O 1
ATOM 701 N N . SER A 1 90 ? 23.064 -4.803 3.521 1.00 36.94 90 SER A N 1
ATOM 702 C CA . SER A 1 90 ? 23.967 -5.436 4.490 1.00 36.94 90 SER A CA 1
ATOM 703 C C . SER A 1 90 ? 25.282 -4.673 4.595 1.00 36.94 90 SER A C 1
ATOM 705 O O . SER A 1 90 ? 25.637 -3.994 3.603 1.00 36.94 90 SER A O 1
#

Sequence (90 aa):
MPPQGAAYNVDWILSNTSNVHVANDRAWFTSCSPFRTKLSTMPGTEPTVEVHGIGTVVLPTRIYRQGKSHKPNREITLHNVLEMMQTHSS

Secondary structure (DSSP, 8-state):
-PPPGGGGSS-----TT-S-EEES-GGGEEEEEEEEEEE-SSTTS---EEEEEEEEEEEEEEE--TTS--EEEEEEEEEEEEEE------

Foldseek 3Di:
DQDDDVSVVDDDDDDPPDPEAEDADPSQF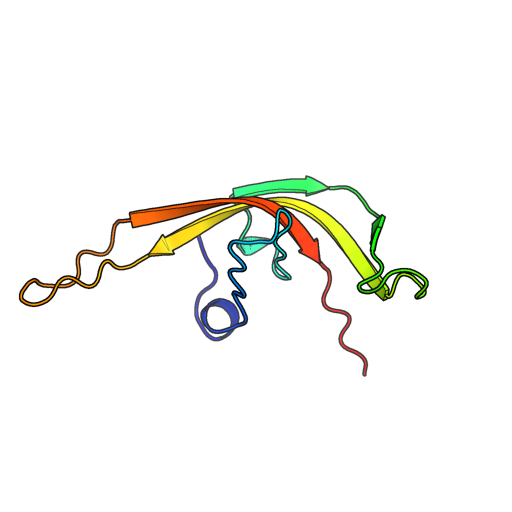PDWDFDWDFDDPDPPDDGPWIFGTWGKGKAFDWDDDPPDDIDGDDIDIDGGYTHTHPPPDD

Radius of gyration: 15.43 Å; chains: 1; bounding box: 38×26×41 Å

pLDDT: mean 74.01, std 15.16, range [36.94, 93.88]